Protein AF-A0AAV2TKU5-F1 (afdb_monomer_lite)

Radius of gyration: 16.39 Å; chains: 1; bounding box: 42×31×37 Å

pLDDT: mean 73.44, std 16.03, range [37.94, 91.12]

Structure (mmCIF, N/CA/C/O backbone):
data_AF-A0AAV2TKU5-F1
#
_entry.id   AF-A0AAV2TKU5-F1
#
loop_
_atom_site.group_PDB
_atom_site.id
_atom_site.type_symbol
_atom_site.label_atom_id
_atom_site.label_alt_id
_atom_site.label_comp_id
_atom_site.label_asym_id
_atom_site.label_entity_id
_atom_site.label_seq_id
_atom_site.pdbx_PDB_ins_code
_atom_site.Cartn_x
_atom_site.Cartn_y
_atom_site.Cartn_z
_atom_site.occupancy
_atom_site.B_iso_or_equiv
_atom_site.auth_seq_id
_atom_site.auth_comp_id
_atom_site.auth_asym_id
_atom_site.auth_atom_id
_atom_site.pdbx_PDB_model_num
ATOM 1 N N . MET A 1 1 ? -16.431 5.349 -11.537 1.00 37.94 1 MET A N 1
ATOM 2 C CA . MET A 1 1 ? -16.152 4.890 -12.911 1.00 37.94 1 MET A CA 1
ATOM 3 C C . MET A 1 1 ? -14.995 3.935 -12.745 1.00 37.94 1 MET A C 1
ATOM 5 O O . MET A 1 1 ? -13.849 4.346 -12.806 1.00 37.94 1 MET A O 1
ATOM 9 N N . ASP A 1 2 ? -15.331 2.715 -12.344 1.00 44.59 2 ASP A N 1
ATOM 10 C CA . ASP A 1 2 ? -14.398 1.624 -12.097 1.00 44.59 2 ASP A CA 1
ATOM 11 C C . ASP A 1 2 ? -13.983 1.093 -13.464 1.00 44.59 2 ASP A C 1
ATOM 13 O O . ASP A 1 2 ? -14.698 0.315 -14.096 1.00 44.59 2 ASP A O 1
ATOM 17 N N . VAL A 1 3 ? -12.900 1.653 -13.992 1.00 46.53 3 VAL A N 1
ATOM 18 C CA . VAL A 1 3 ? -12.318 1.225 -15.259 1.00 46.53 3 VAL A CA 1
ATOM 19 C C . VAL A 1 3 ? -11.053 0.478 -14.885 1.00 46.53 3 VAL A C 1
ATOM 21 O O . VAL A 1 3 ? -10.101 1.096 -14.431 1.00 46.53 3 VAL A O 1
ATOM 24 N N . GLU A 1 4 ? -11.130 -0.840 -15.070 1.00 51.97 4 GLU A N 1
ATOM 25 C CA . GLU A 1 4 ? -10.099 -1.858 -14.835 1.00 51.97 4 GLU A CA 1
ATOM 26 C C . GLU A 1 4 ? -10.054 -2.355 -13.386 1.00 51.97 4 GLU A C 1
ATOM 28 O O . GLU A 1 4 ? -9.553 -1.706 -12.477 1.00 51.97 4 GLU A O 1
ATOM 33 N N . GLY A 1 5 ? -10.611 -3.553 -13.166 1.00 56.16 5 GLY A N 1
ATOM 34 C CA . GLY A 1 5 ? -10.527 -4.301 -11.908 1.00 56.16 5 GLY A CA 1
ATOM 35 C C . GLY A 1 5 ? -9.121 -4.841 -11.643 1.00 56.16 5 GLY A C 1
ATOM 36 O O . GLY A 1 5 ? -8.974 -6.028 -11.368 1.00 56.16 5 GLY A O 1
ATOM 37 N N . GLY A 1 6 ? -8.116 -3.980 -11.783 1.00 66.69 6 GLY A N 1
ATOM 38 C CA . GLY A 1 6 ? -6.722 -4.288 -11.527 1.00 66.69 6 GLY A CA 1
ATOM 39 C C . GLY A 1 6 ? -6.412 -4.309 -10.036 1.00 66.69 6 GLY A C 1
ATOM 40 O O . GLY A 1 6 ? -7.120 -3.731 -9.204 1.00 66.69 6 GLY A O 1
ATOM 41 N N . THR A 1 7 ? -5.327 -4.988 -9.683 1.00 76.06 7 THR A N 1
ATOM 42 C CA . THR A 1 7 ? -4.825 -4.980 -8.306 1.00 76.06 7 THR A CA 1
ATOM 43 C C . THR A 1 7 ? -4.107 -3.662 -8.028 1.00 76.06 7 THR A C 1
ATOM 45 O O . THR A 1 7 ? -3.048 -3.390 -8.589 1.00 76.06 7 THR A O 1
ATOM 48 N N . TYR A 1 8 ? -4.663 -2.850 -7.129 1.00 81.50 8 TYR A N 1
ATOM 49 C CA . TYR A 1 8 ? -4.024 -1.619 -6.669 1.00 81.50 8 TYR A CA 1
ATOM 50 C C . TYR A 1 8 ? -3.231 -1.866 -5.392 1.00 81.50 8 TYR A C 1
ATOM 52 O O . TYR A 1 8 ? -3.702 -2.522 -4.460 1.00 81.50 8 TYR A O 1
ATOM 60 N N . TYR A 1 9 ? -2.042 -1.279 -5.332 1.00 86.31 9 TYR A N 1
ATOM 61 C CA . TYR A 1 9 ? -1.188 -1.335 -4.157 1.00 86.31 9 TYR A CA 1
ATOM 62 C C . TYR A 1 9 ? -1.175 0.016 -3.445 1.00 86.31 9 TYR A C 1
ATOM 64 O O . TYR A 1 9 ? -1.259 1.078 -4.063 1.00 86.31 9 TYR A O 1
ATOM 72 N N . ALA A 1 10 ? -1.062 -0.028 -2.123 1.00 88.75 10 ALA A N 1
ATOM 73 C CA . ALA A 1 10 ? -0.964 1.154 -1.285 1.00 88.75 10 ALA A CA 1
ATOM 74 C C . ALA A 1 10 ? -0.046 0.879 -0.093 1.00 88.75 10 ALA A C 1
ATOM 76 O O . ALA A 1 10 ? 0.066 -0.251 0.391 1.00 88.75 10 ALA A O 1
ATOM 77 N N . GLN A 1 11 ? 0.599 1.930 0.397 1.00 88.06 11 GLN A N 1
ATOM 78 C CA . GLN A 1 11 ? 1.353 1.910 1.638 1.00 88.06 11 GLN A CA 1
ATOM 79 C C . GLN A 1 11 ? 0.438 2.296 2.802 1.00 88.06 11 GLN A C 1
ATOM 81 O O . GLN A 1 11 ? -0.225 3.330 2.761 1.00 88.06 11 GLN A O 1
ATOM 86 N N . ILE A 1 12 ? 0.446 1.504 3.876 1.00 89.00 12 ILE A N 1
ATOM 87 C CA . ILE A 1 12 ? -0.222 1.880 5.127 1.00 89.00 12 ILE A CA 1
ATOM 88 C C . ILE A 1 12 ? 0.642 2.910 5.853 1.00 89.00 12 ILE A C 1
ATOM 90 O O . ILE A 1 12 ? 1.778 2.624 6.234 1.00 89.00 12 ILE A O 1
ATOM 94 N N . ARG A 1 13 ? 0.085 4.100 6.077 1.00 88.12 13 ARG A N 1
ATOM 95 C CA . ARG A 1 13 ? 0.709 5.173 6.863 1.00 88.12 13 ARG A CA 1
ATOM 96 C C . ARG A 1 13 ? 0.353 5.116 8.341 1.00 88.12 13 ARG A C 1
ATOM 98 O O . ARG A 1 13 ? 1.137 5.541 9.185 1.00 88.12 13 ARG A O 1
ATOM 105 N N . GLY A 1 14 ? -0.846 4.644 8.649 1.00 87.31 14 GLY A N 1
ATOM 106 C CA . GLY A 1 14 ? -1.358 4.623 10.006 1.00 87.31 14 GLY A CA 1
ATOM 107 C C . GLY A 1 14 ? -2.499 3.638 10.146 1.00 87.31 14 GLY A C 1
ATOM 108 O O . GLY A 1 14 ? -3.202 3.346 9.182 1.00 87.31 14 GLY A O 1
ATOM 109 N N . LEU A 1 15 ? -2.662 3.141 11.365 1.00 89.31 15 LEU A N 1
ATOM 110 C CA . LEU A 1 15 ? -3.797 2.333 11.779 1.00 89.31 15 LEU A CA 1
ATOM 111 C C . LEU A 1 15 ? -4.573 3.126 12.827 1.00 89.31 15 LEU A C 1
ATOM 113 O O . LEU A 1 15 ? -3.975 3.769 13.692 1.00 89.31 15 LEU A O 1
ATOM 117 N N . ALA A 1 16 ? -5.891 3.085 12.737 1.00 89.38 16 ALA A N 1
ATOM 118 C CA . ALA A 1 16 ? -6.810 3.713 13.668 1.00 89.38 16 ALA A CA 1
ATOM 119 C C . ALA A 1 16 ? -7.908 2.716 14.035 1.00 89.38 16 ALA A C 1
ATOM 121 O O . ALA A 1 16 ? -8.088 1.700 13.370 1.00 89.38 16 ALA A O 1
ATOM 122 N N . VAL A 1 17 ? -8.639 3.004 15.103 1.00 90.25 17 VAL A N 1
ATOM 123 C CA . VAL A 1 17 ? -9.814 2.227 15.492 1.00 90.25 17 VAL A CA 1
ATOM 124 C C . VAL A 1 17 ? -10.966 3.203 15.652 1.00 90.25 17 VAL A C 1
ATOM 126 O O . VAL A 1 17 ? -10.804 4.247 16.288 1.00 90.25 17 VAL A O 1
ATOM 129 N N . ASP A 1 18 ? -12.102 2.888 15.043 1.00 84.94 18 ASP A N 1
ATOM 130 C CA . ASP A 1 18 ? -13.316 3.687 15.165 1.00 84.94 18 ASP A CA 1
ATOM 131 C C . ASP A 1 18 ? -13.936 3.545 16.570 1.00 84.94 18 ASP A C 1
ATOM 133 O O . ASP A 1 18 ? -13.622 2.625 17.329 1.00 84.94 18 ASP A O 1
ATOM 137 N N . TYR A 1 19 ? -14.861 4.435 16.940 1.00 84.81 19 TYR A N 1
ATOM 138 C CA . TYR A 1 19 ? -15.562 4.372 18.229 1.00 84.81 19 TYR A CA 1
ATOM 139 C C . TYR A 1 19 ? -16.359 3.072 18.428 1.00 84.81 19 TYR A C 1
ATOM 141 O O . TYR A 1 19 ? -16.686 2.722 19.564 1.00 84.81 19 TYR A O 1
ATOM 149 N N . LYS A 1 20 ? -16.673 2.358 17.342 1.00 85.00 20 LYS A N 1
ATOM 150 C CA . LYS A 1 20 ? -17.311 1.034 17.373 1.00 85.00 20 LYS A CA 1
ATOM 151 C C . LYS A 1 20 ? -16.345 -0.131 17.598 1.00 85.00 20 LYS A C 1
ATOM 153 O O . LYS A 1 20 ? -16.809 -1.229 17.894 1.00 85.00 20 LYS A O 1
ATOM 158 N N . GLY A 1 21 ? -15.035 0.099 17.502 1.00 84.12 21 GLY A N 1
ATOM 159 C CA . GLY A 1 21 ? -14.006 -0.939 17.607 1.00 84.12 21 GLY A CA 1
ATOM 160 C C . GLY A 1 21 ? -13.527 -1.505 16.267 1.00 84.12 21 GLY A C 1
ATOM 161 O O . GLY A 1 21 ? -12.671 -2.389 16.267 1.00 84.12 21 GLY A O 1
ATOM 162 N N . ASP A 1 22 ? -14.038 -1.000 15.143 1.00 87.50 22 ASP A N 1
ATOM 163 C CA . ASP A 1 22 ? -13.604 -1.412 13.806 1.00 87.50 22 ASP A CA 1
ATOM 164 C C . ASP A 1 22 ? -12.209 -0.856 13.492 1.00 87.50 22 ASP A C 1
ATOM 166 O O . ASP A 1 22 ? -11.894 0.294 13.811 1.00 87.50 22 ASP A O 1
ATOM 170 N N . SER A 1 23 ? -11.348 -1.684 12.899 1.00 90.00 23 SER A N 1
ATOM 171 C CA . SER A 1 23 ? -9.971 -1.306 12.570 1.00 90.00 23 SER A CA 1
ATOM 172 C C . SER A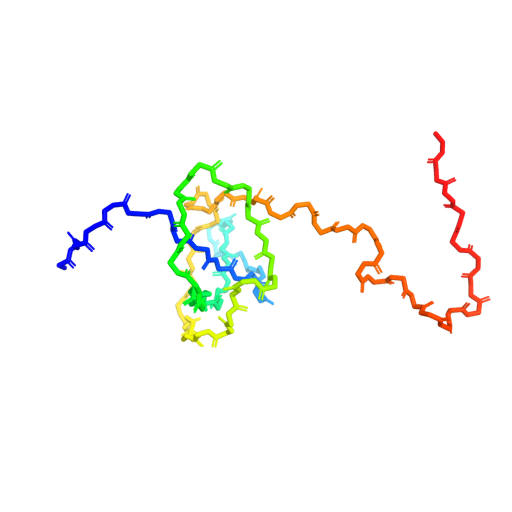 1 23 ? -9.912 -0.631 11.205 1.00 90.00 23 SER A C 1
ATOM 174 O O . SER A 1 23 ? -10.312 -1.198 10.192 1.00 90.00 23 SER A O 1
ATOM 176 N N . CYS A 1 24 ? -9.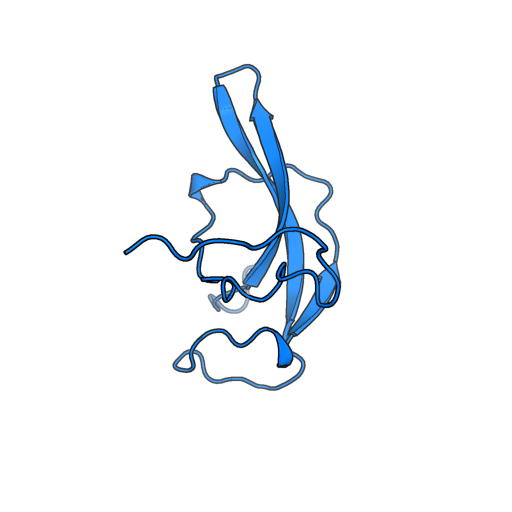355 0.571 11.167 1.00 91.12 24 CYS A N 1
ATOM 177 C CA . CYS A 1 24 ? -9.210 1.363 9.956 1.00 91.12 24 CYS A CA 1
ATOM 178 C C . CYS A 1 24 ? -7.735 1.657 9.663 1.00 91.12 24 CYS A C 1
ATOM 180 O O . CYS A 1 24 ? -6.879 1.616 10.550 1.00 91.12 24 CYS A O 1
ATOM 182 N N . CYS A 1 25 ? -7.426 2.002 8.420 1.00 91.00 25 CYS A N 1
ATOM 183 C CA . CYS A 1 25 ? -6.093 2.388 7.989 1.00 91.00 25 CYS A CA 1
ATOM 184 C C . CYS A 1 25 ? -6.117 3.668 7.148 1.00 91.00 25 CYS A C 1
ATOM 186 O O . CYS A 1 25 ? -7.095 3.986 6.475 1.00 91.00 25 CYS A O 1
ATOM 188 N N . VAL A 1 26 ? -5.016 4.414 7.222 1.00 91.06 26 VAL A N 1
ATOM 189 C CA . VAL A 1 26 ? -4.721 5.543 6.334 1.00 91.06 26 VAL A CA 1
ATOM 190 C C . VAL A 1 26 ? -3.732 5.054 5.289 1.00 91.06 26 VAL A C 1
ATOM 192 O O . VAL A 1 26 ? -2.705 4.460 5.647 1.00 91.06 26 VAL A O 1
ATOM 195 N N . LEU A 1 27 ? -4.032 5.307 4.019 1.00 90.62 27 LEU A N 1
ATOM 196 C CA . LEU A 1 27 ? -3.295 4.770 2.882 1.00 90.62 27 LEU A CA 1
ATOM 197 C C . LEU A 1 27 ? -2.626 5.880 2.063 1.00 90.62 27 LEU A C 1
ATOM 199 O O . LEU A 1 27 ? -3.138 6.989 1.932 1.00 90.62 27 LEU A O 1
ATOM 203 N N . THR A 1 28 ? -1.486 5.554 1.465 1.00 91.06 28 THR A N 1
ATOM 204 C CA . THR A 1 28 ? -0.897 6.308 0.354 1.00 91.06 28 THR A CA 1
ATOM 205 C C . THR A 1 28 ? -0.860 5.390 -0.853 1.00 91.06 28 THR A C 1
ATOM 207 O O . THR A 1 28 ? -0.232 4.331 -0.808 1.00 91.06 28 THR A O 1
ATOM 210 N N . TRP A 1 29 ? -1.549 5.772 -1.923 1.00 90.50 29 TRP A N 1
ATOM 211 C CA . TRP A 1 29 ? -1.648 4.957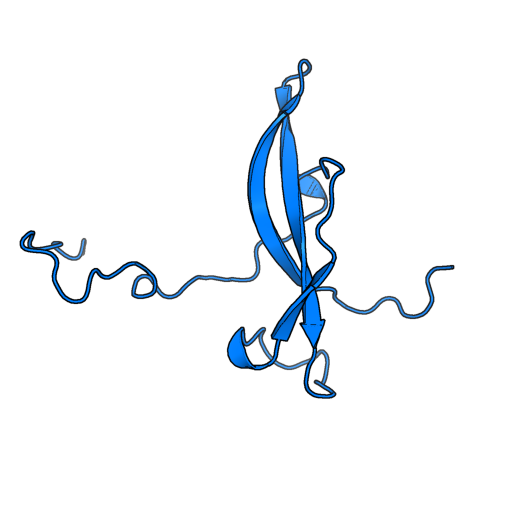 -3.128 1.00 90.50 29 TRP A CA 1
ATOM 212 C C . TRP A 1 29 ? -0.301 4.876 -3.844 1.00 90.50 29 TRP A C 1
ATOM 214 O O . TRP A 1 29 ? 0.437 5.860 -3.914 1.00 90.50 29 TRP A O 1
ATOM 224 N N . LEU A 1 30 ? 0.020 3.698 -4.372 1.00 87.69 30 LEU A N 1
ATOM 225 C CA . LEU A 1 30 ? 1.231 3.462 -5.147 1.00 87.69 30 LEU A CA 1
ATOM 226 C C . LEU A 1 30 ? 0.910 3.533 -6.638 1.00 87.69 30 LEU A C 1
ATOM 228 O O . LEU A 1 30 ? -0.059 2.932 -7.100 1.00 87.69 30 LEU A O 1
ATOM 232 N N . ILE A 1 31 ? 1.733 4.263 -7.388 1.00 87.31 31 ILE A N 1
ATOM 233 C CA . ILE A 1 31 ? 1.598 4.391 -8.841 1.00 87.31 31 ILE A CA 1
ATOM 234 C C . ILE A 1 31 ? 2.663 3.518 -9.501 1.00 87.31 31 ILE A C 1
ATOM 236 O O . ILE A 1 31 ? 3.846 3.702 -9.194 1.00 87.31 31 ILE A O 1
ATOM 240 N N . PRO A 1 32 ? 2.280 2.579 -10.382 1.00 85.00 32 PRO A N 1
ATOM 241 C CA . PRO A 1 32 ? 3.247 1.780 -11.118 1.00 85.00 32 PRO A CA 1
ATOM 242 C C . PRO A 1 32 ? 4.046 2.681 -12.065 1.00 85.00 32 PRO A C 1
ATOM 244 O O . PRO A 1 32 ? 3.490 3.518 -12.776 1.00 85.00 32 PRO A O 1
ATOM 247 N N . THR A 1 33 ? 5.366 2.526 -12.055 1.00 82.50 33 THR A N 1
ATOM 248 C CA . THR A 1 33 ? 6.278 3.238 -12.966 1.00 82.50 33 THR A CA 1
ATOM 249 C C . THR A 1 33 ? 6.534 2.472 -14.258 1.00 82.50 33 THR A C 1
ATOM 251 O O . THR A 1 33 ? 6.913 3.075 -15.262 1.00 82.50 33 THR A O 1
ATOM 254 N N . CYS A 1 34 ? 6.282 1.165 -14.239 1.00 73.25 34 CYS A N 1
ATOM 255 C CA . CYS A 1 34 ? 6.394 0.262 -15.371 1.00 73.25 34 CYS A CA 1
ATOM 256 C C . CYS A 1 34 ? 5.060 -0.460 -15.579 1.00 73.25 34 CYS A C 1
ATOM 258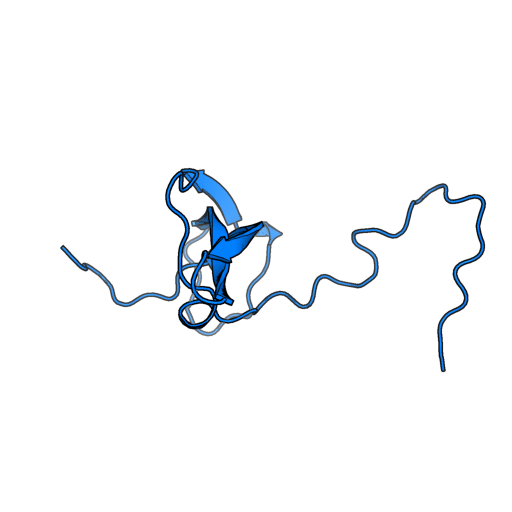 O O . CYS A 1 34 ? 4.367 -0.779 -14.613 1.00 73.25 34 CYS A O 1
ATOM 260 N N . ASP A 1 35 ? 4.723 -0.729 -16.840 1.00 66.62 35 ASP A N 1
ATOM 261 C CA . ASP A 1 35 ? 3.614 -1.613 -17.201 1.00 66.62 35 ASP A CA 1
ATOM 262 C C . ASP A 1 35 ? 3.987 -3.023 -16.723 1.00 66.62 35 ASP A C 1
ATOM 264 O O . ASP A 1 35 ? 4.934 -3.628 -17.233 1.00 66.62 35 ASP A O 1
ATOM 268 N N . HIS A 1 36 ? 3.337 -3.486 -15.657 1.00 60.56 36 HIS A N 1
ATOM 269 C CA . HIS A 1 36 ? 3.669 -4.741 -14.994 1.00 60.56 36 HIS A CA 1
ATOM 270 C C . HIS A 1 36 ? 2.511 -5.719 -15.154 1.00 60.56 36 HIS A C 1
ATOM 272 O O . HIS A 1 36 ? 1.350 -5.358 -14.962 1.00 60.56 36 HIS A O 1
ATOM 278 N N . ASP A 1 37 ? 2.836 -6.960 -15.505 1.00 59.75 37 ASP A N 1
ATOM 279 C CA . ASP A 1 37 ? 1.854 -8.028 -15.647 1.00 59.75 37 ASP A CA 1
ATOM 280 C C . ASP A 1 37 ? 1.330 -8.431 -14.257 1.00 59.75 37 ASP A C 1
ATOM 282 O O . ASP A 1 37 ? 2.107 -8.565 -13.307 1.00 59.75 37 ASP A O 1
ATOM 286 N N . GLU A 1 38 ? 0.016 -8.640 -14.122 1.00 59.53 38 GLU A N 1
ATOM 287 C CA . GLU A 1 38 ? -0.638 -8.978 -12.842 1.00 59.53 38 GLU A CA 1
ATOM 288 C C . GLU A 1 38 ? -0.129 -10.294 -12.221 1.00 59.53 38 GLU A C 1
ATOM 290 O O . GLU A 1 38 ? -0.420 -10.598 -11.062 1.00 59.53 38 GLU A O 1
ATOM 295 N N . SER A 1 39 ? 0.626 -11.090 -12.986 1.00 59.09 39 SER A N 1
ATOM 296 C CA . SER A 1 39 ? 1.232 -12.345 -12.545 1.00 59.09 39 SER A CA 1
ATOM 297 C C . SER A 1 39 ? 2.551 -12.188 -11.776 1.00 59.09 39 SER A C 1
ATOM 299 O O . SER A 1 39 ? 2.978 -13.144 -11.118 1.00 59.09 39 SER A O 1
ATOM 301 N N . GLU A 1 40 ? 3.201 -11.020 -11.816 1.00 64.19 40 GLU A N 1
ATOM 302 C CA . GLU A 1 40 ? 4.448 -10.799 -11.081 1.00 64.19 40 GLU A CA 1
ATOM 303 C C . GLU A 1 40 ? 4.195 -10.420 -9.610 1.00 64.19 40 GLU A C 1
ATOM 305 O O . GLU A 1 40 ? 3.304 -9.644 -9.267 1.00 64.19 40 GLU A O 1
ATOM 310 N N . ASN A 1 41 ? 5.014 -10.965 -8.705 1.00 70.62 41 ASN A N 1
ATOM 311 C CA . ASN A 1 41 ? 5.004 -10.587 -7.292 1.00 70.62 41 ASN A CA 1
ATOM 312 C C . ASN A 1 41 ? 5.217 -9.073 -7.116 1.00 70.62 41 ASN A C 1
ATOM 314 O O . ASN A 1 41 ? 6.077 -8.492 -7.772 1.00 70.62 41 ASN A O 1
ATOM 318 N N . PHE A 1 42 ? 4.509 -8.466 -6.154 1.00 76.81 42 PHE A N 1
ATOM 319 C CA . PHE A 1 42 ? 4.695 -7.061 -5.778 1.00 76.81 42 PHE A CA 1
ATOM 320 C C . PHE A 1 42 ? 6.171 -6.740 -5.482 1.00 76.81 42 PHE A C 1
ATOM 322 O O . PHE A 1 42 ? 6.761 -7.308 -4.556 1.00 76.81 42 PHE A O 1
ATOM 329 N N . ARG A 1 43 ? 6.739 -5.804 -6.250 1.00 76.50 43 ARG A N 1
ATOM 330 C CA . ARG A 1 43 ? 8.091 -5.259 -6.082 1.00 76.50 43 ARG A CA 1
ATOM 331 C C . ARG A 1 43 ? 8.001 -3.773 -5.752 1.00 76.50 43 ARG A C 1
ATOM 333 O O . ARG A 1 43 ? 7.511 -3.022 -6.586 1.00 76.50 43 ARG A O 1
ATOM 340 N N . PRO A 1 44 ? 8.437 -3.320 -4.566 1.00 75.69 44 PRO A N 1
ATOM 341 C CA . PRO A 1 44 ? 8.302 -1.917 -4.179 1.00 75.69 44 PRO A CA 1
ATOM 342 C C . PRO A 1 44 ? 9.114 -0.961 -5.065 1.00 75.69 44 PRO A C 1
ATOM 344 O O . PRO A 1 44 ? 8.771 0.213 -5.137 1.00 75.69 44 PRO A O 1
ATOM 347 N N . GLU A 1 45 ? 10.163 -1.440 -5.738 1.00 79.00 45 GLU A N 1
ATOM 348 C CA . GLU A 1 45 ? 11.024 -0.633 -6.610 1.00 79.00 45 GLU A CA 1
ATOM 349 C C . GLU A 1 45 ? 10.310 -0.148 -7.879 1.00 79.00 45 GLU A C 1
ATOM 351 O O . GLU A 1 45 ? 10.683 0.888 -8.428 1.00 79.00 45 GLU A O 1
ATOM 356 N N . ASP A 1 46 ? 9.273 -0.865 -8.316 1.00 81.50 46 ASP A N 1
ATOM 357 C CA . ASP A 1 46 ? 8.515 -0.548 -9.529 1.00 81.50 46 ASP A CA 1
ATOM 358 C C . ASP A 1 46 ? 7.390 0.468 -9.274 1.00 81.50 46 ASP A C 1
ATOM 360 O O . ASP A 1 46 ? 6.694 0.876 -10.208 1.00 81.50 46 ASP A O 1
ATOM 364 N N . TYR A 1 47 ? 7.219 0.922 -8.029 1.00 84.75 47 TYR A N 1
ATOM 365 C CA . TYR A 1 47 ? 6.178 1.869 -7.648 1.00 84.75 47 TYR A CA 1
ATOM 366 C C . TYR A 1 47 ? 6.754 3.153 -7.062 1.00 84.75 47 TYR A C 1
ATOM 368 O O . TYR A 1 47 ? 7.750 3.16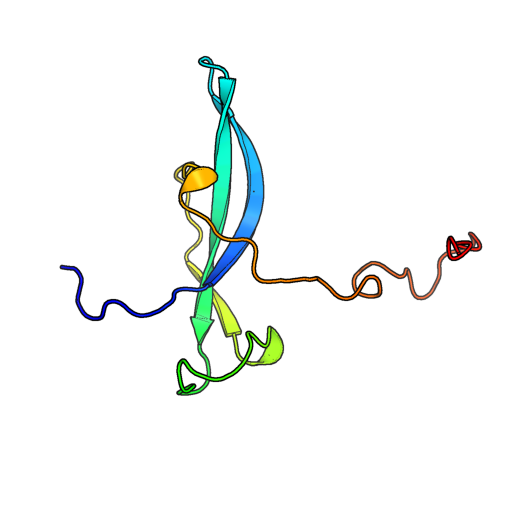1 -6.341 1.00 84.75 47 TYR A O 1
ATOM 376 N N . ILE A 1 48 ? 6.053 4.254 -7.312 1.00 86.69 48 ILE A N 1
ATOM 377 C CA . ILE A 1 48 ? 6.293 5.536 -6.649 1.00 86.69 48 ILE A CA 1
ATOM 378 C C . ILE A 1 48 ? 5.094 5.927 -5.790 1.00 86.69 48 ILE A C 1
ATOM 380 O O . ILE A 1 48 ? 3.971 5.466 -6.005 1.00 86.69 48 ILE A O 1
ATOM 384 N N . LEU A 1 49 ? 5.338 6.802 -4.813 1.00 88.12 49 LEU A N 1
ATOM 385 C CA . LEU A 1 49 ? 4.277 7.373 -3.991 1.00 88.12 49 LEU A CA 1
ATOM 386 C C . LEU A 1 49 ? 3.371 8.252 -4.854 1.00 88.12 49 LEU A C 1
ATOM 388 O O . LEU A 1 49 ? 3.833 9.182 -5.517 1.00 88.12 49 LEU A O 1
ATOM 392 N N . GLY A 1 50 ? 2.086 7.925 -4.841 1.00 89.75 50 GLY A N 1
ATOM 393 C CA . GLY A 1 50 ? 1.035 8.662 -5.515 1.00 89.75 50 GLY A CA 1
ATOM 394 C C . GLY A 1 50 ? 0.277 9.577 -4.570 1.00 89.75 50 GLY A C 1
ATOM 395 O O . GLY A 1 50 ? 0.850 10.276 -3.737 1.00 89.75 50 GLY A O 1
ATOM 396 N N . MET A 1 51 ? -1.044 9.571 -4.733 1.00 88.81 51 MET A N 1
ATOM 397 C CA . MET A 1 51 ? -1.949 10.372 -3.921 1.00 88.81 51 MET A CA 1
ATOM 398 C C . MET A 1 51 ? -2.091 9.809 -2.506 1.00 88.81 51 MET A C 1
ATOM 400 O O . MET A 1 51 ? -2.112 8.595 -2.287 1.00 88.81 51 MET A O 1
ATOM 404 N N . GLU A 1 52 ? -2.221 10.715 -1.550 1.00 89.12 52 GLU A N 1
ATOM 405 C CA . GLU A 1 52 ? -2.504 10.380 -0.162 1.00 89.12 52 GLU A CA 1
ATOM 406 C C . GLU A 1 52 ? -4.012 10.320 0.051 1.00 89.12 52 GLU A C 1
ATOM 408 O O . GLU A 1 52 ? -4.759 11.141 -0.482 1.00 89.12 52 GLU A O 1
ATOM 413 N N . GLU A 1 53 ? -4.460 9.326 0.809 1.00 85.50 53 GLU A N 1
ATOM 414 C CA . GLU A 1 53 ? -5.860 9.197 1.172 1.00 85.50 53 GLU A CA 1
ATOM 415 C C . GLU A 1 53 ? -6.093 9.864 2.531 1.00 85.50 53 GLU A C 1
ATOM 417 O O . GLU A 1 53 ? -5.567 9.425 3.553 1.00 85.50 53 GLU A O 1
ATOM 422 N N . ASP A 1 54 ? -6.887 10.937 2.548 1.00 82.81 54 ASP A N 1
ATOM 423 C CA . ASP A 1 54 ? -7.279 11.632 3.784 1.00 82.81 54 ASP A CA 1
ATOM 424 C C . ASP A 1 54 ? -8.386 10.896 4.560 1.00 82.81 54 ASP A C 1
ATOM 426 O O . ASP A 1 54 ? -8.678 11.219 5.714 1.00 82.81 54 ASP A O 1
ATOM 430 N N . VAL A 1 55 ? -9.032 9.913 3.927 1.00 85.81 55 VAL A N 1
ATOM 431 C CA . VAL A 1 55 ? -10.147 9.156 4.501 1.00 85.81 55 VAL A CA 1
ATOM 432 C C . VAL A 1 55 ? -9.637 7.843 5.086 1.00 85.81 55 VAL A C 1
ATOM 434 O O . VAL A 1 55 ? -8.834 7.137 4.486 1.00 85.81 55 VAL A O 1
ATOM 437 N N . LEU A 1 56 ? -10.135 7.493 6.269 1.00 85.25 56 LEU A N 1
ATOM 438 C CA . LEU A 1 56 ? -9.873 6.193 6.873 1.00 85.25 56 LEU A CA 1
ATOM 439 C C . LEU A 1 56 ? -10.613 5.098 6.103 1.00 85.25 56 LEU A C 1
ATOM 441 O O . LEU A 1 56 ? -11.839 5.141 5.982 1.00 85.25 56 LEU A O 1
ATOM 445 N N . ARG A 1 57 ? -9.869 4.105 5.616 1.00 86.56 57 ARG A N 1
ATOM 446 C CA . ARG A 1 57 ? -10.421 2.923 4.953 1.00 86.56 57 ARG A CA 1
ATOM 447 C C . ARG A 1 57 ? -10.521 1.771 5.937 1.00 86.56 57 ARG A C 1
ATOM 449 O O . ARG A 1 57 ? -9.702 1.654 6.846 1.00 86.56 57 ARG A O 1
ATOM 456 N N . ASP A 1 58 ? -11.517 0.917 5.759 1.00 88.88 58 ASP A N 1
ATOM 457 C CA . ASP A 1 58 ? -11.622 -0.297 6.558 1.00 88.88 58 ASP A CA 1
ATOM 458 C C . ASP A 1 58 ? -10.465 -1.253 6.228 1.00 88.88 58 ASP A C 1
ATOM 460 O O . ASP A 1 58 ? -10.144 -1.479 5.054 1.00 88.88 58 ASP A O 1
ATOM 464 N N . ILE A 1 59 ? -9.805 -1.783 7.261 1.00 87.44 59 ILE A N 1
ATOM 465 C CA . ILE A 1 59 ? -8.635 -2.641 7.063 1.00 87.44 59 ILE A CA 1
ATOM 466 C C . ILE A 1 59 ? -9.011 -3.996 6.455 1.00 87.44 59 ILE A C 1
ATOM 468 O O . ILE A 1 59 ? -8.178 -4.592 5.778 1.00 87.44 59 ILE A O 1
ATOM 472 N N . ASP A 1 60 ? -10.248 -4.466 6.641 1.00 86.12 60 ASP A N 1
ATOM 473 C CA . ASP A 1 60 ? -10.740 -5.734 6.090 1.00 86.12 60 ASP A CA 1
ATOM 474 C C . ASP A 1 60 ? -10.800 -5.684 4.554 1.00 86.12 60 ASP A C 1
ATOM 476 O O . ASP A 1 60 ? -10.630 -6.686 3.864 1.00 86.12 60 ASP A O 1
ATOM 480 N N . CYS A 1 61 ? -10.918 -4.475 3.993 1.00 84.25 61 CYS A N 1
ATOM 481 C CA . CYS A 1 61 ? -10.824 -4.235 2.554 1.00 84.25 61 CYS A CA 1
ATOM 482 C C . CYS A 1 61 ? -9.380 -4.273 2.014 1.00 84.25 61 CYS A C 1
ATOM 484 O O . CYS A 1 61 ? -9.176 -4.108 0.809 1.00 84.25 61 CYS A O 1
ATOM 486 N N . CYS A 1 62 ? -8.369 -4.435 2.873 1.00 83.06 62 CYS A N 1
ATOM 487 C CA . CYS A 1 62 ? -6.958 -4.391 2.506 1.00 83.06 62 CYS A CA 1
ATOM 488 C C . CYS A 1 62 ? -6.297 -5.759 2.716 1.00 83.06 62 CYS A C 1
ATOM 490 O O . CYS A 1 62 ? -6.282 -6.301 3.816 1.00 83.06 62 CYS A O 1
ATOM 492 N N . THR A 1 63 ? -5.654 -6.299 1.677 1.00 83.62 63 THR A N 1
ATOM 493 C CA . THR A 1 63 ? -4.802 -7.490 1.820 1.00 83.62 63 THR A CA 1
ATOM 494 C C . THR A 1 63 ? -3.345 -7.070 1.988 1.00 83.62 63 THR A C 1
ATOM 496 O O . THR A 1 63 ? -2.786 -6.371 1.145 1.00 83.62 63 THR A O 1
ATOM 499 N N . LEU A 1 64 ? -2.703 -7.506 3.073 1.00 81.00 64 LEU A N 1
ATOM 500 C CA . LEU A 1 64 ? -1.290 -7.222 3.327 1.00 81.00 64 LEU A CA 1
ATOM 501 C C . LEU A 1 64 ? -0.400 -8.110 2.445 1.00 81.00 64 LEU A C 1
ATOM 503 O O . LEU A 1 64 ? -0.154 -9.273 2.761 1.00 81.00 64 LEU A O 1
ATOM 507 N N . VAL A 1 65 ? 0.088 -7.549 1.337 1.00 76.31 65 VAL A N 1
ATOM 508 C CA . VAL A 1 65 ? 0.942 -8.266 0.370 1.00 76.31 65 VAL A CA 1
ATOM 509 C C . VAL A 1 65 ? 2.429 -8.175 0.732 1.00 76.31 65 VAL A C 1
ATOM 511 O O . VAL A 1 65 ? 3.188 -9.123 0.521 1.00 76.31 65 VAL A O 1
ATOM 514 N N . CYS A 1 66 ? 2.867 -7.059 1.321 1.00 66.94 66 CYS A N 1
ATOM 515 C CA . CYS A 1 66 ? 4.281 -6.844 1.604 1.00 66.94 66 CYS A CA 1
ATOM 516 C C . CYS A 1 66 ? 4.712 -7.567 2.890 1.00 66.94 66 CYS A C 1
ATOM 518 O O . CYS A 1 66 ? 4.507 -7.084 4.006 1.00 66.94 66 CYS A O 1
ATOM 520 N N . ARG A 1 67 ? 5.403 -8.702 2.729 1.00 56.22 67 ARG A N 1
ATOM 521 C CA . ARG A 1 67 ? 6.400 -9.154 3.705 1.00 56.22 67 ARG A CA 1
ATOM 522 C C . ARG A 1 67 ? 7.605 -8.242 3.546 1.00 56.22 67 ARG A C 1
ATOM 524 O O . ARG A 1 67 ? 8.548 -8.594 2.845 1.00 56.22 67 ARG A O 1
ATOM 531 N N . CYS A 1 68 ? 7.533 -7.057 4.148 1.00 48.12 68 CYS A N 1
ATOM 532 C CA . CYS A 1 68 ? 8.695 -6.193 4.295 1.00 48.12 68 CYS A CA 1
ATOM 533 C C . CYS A 1 68 ? 9.878 -7.084 4.718 1.00 48.12 68 CYS A C 1
ATOM 535 O O . CYS A 1 68 ? 9.744 -7.784 5.732 1.00 48.12 68 CYS A O 1
ATOM 537 N N . PRO A 1 69 ? 10.975 -7.172 3.938 1.00 50.31 69 PRO A N 1
ATOM 538 C CA . PRO A 1 69 ? 12.131 -7.921 4.388 1.00 50.31 69 PRO A CA 1
ATOM 539 C C . PRO A 1 69 ? 12.496 -7.352 5.755 1.00 50.31 69 PRO A C 1
ATOM 541 O O . PRO A 1 69 ? 12.566 -6.133 5.912 1.00 50.31 69 PRO A O 1
ATOM 544 N N . ALA A 1 70 ? 12.687 -8.217 6.756 1.00 51.38 70 ALA A N 1
ATOM 545 C CA . ALA A 1 70 ? 12.960 -7.808 8.141 1.00 51.38 70 ALA A CA 1
ATOM 546 C C . ALA A 1 70 ? 14.139 -6.809 8.261 1.00 51.38 70 ALA A C 1
ATOM 548 O O . ALA A 1 70 ? 14.321 -6.151 9.281 1.00 51.38 70 ALA A O 1
ATOM 549 N N . ASP A 1 71 ? 14.924 -6.690 7.193 1.00 50.34 71 ASP A N 1
ATOM 550 C CA . ASP A 1 71 ? 16.020 -5.766 6.960 1.00 50.34 71 ASP A CA 1
ATOM 551 C C . ASP A 1 71 ? 15.658 -4.309 6.646 1.00 50.34 71 ASP A C 1
ATOM 553 O O . ASP A 1 71 ? 16.539 -3.466 6.782 1.00 50.34 71 ASP A O 1
ATOM 557 N N . TYR A 1 72 ? 14.418 -3.960 6.288 1.00 51.81 72 TYR A N 1
ATOM 558 C CA . TYR A 1 72 ? 14.059 -2.560 5.983 1.00 51.81 72 TYR A CA 1
ATOM 559 C C . TYR A 1 72 ? 14.293 -1.620 7.177 1.00 51.81 72 TYR A C 1
ATOM 561 O O . TYR A 1 72 ? 14.637 -0.453 7.012 1.00 51.81 72 TYR A O 1
ATOM 569 N N . PHE A 1 73 ? 14.160 -2.159 8.392 1.00 50.69 73 PHE A N 1
ATOM 570 C CA . PHE A 1 73 ? 14.465 -1.479 9.649 1.00 50.69 73 PHE A CA 1
ATOM 571 C C . PHE A 1 73 ? 15.724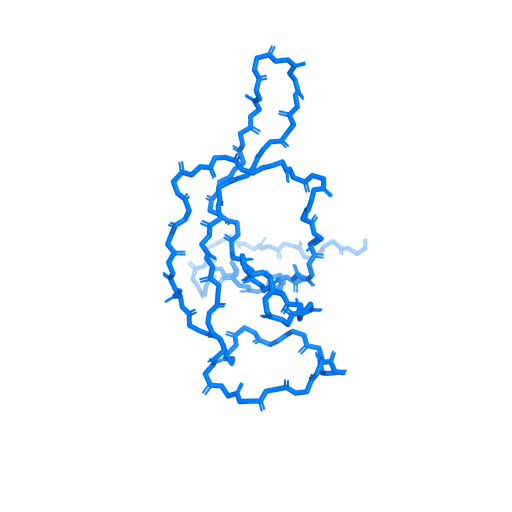 -2.010 10.334 1.00 50.69 73 PHE A C 1
ATOM 573 O O . PHE A 1 73 ? 15.918 -1.707 11.511 1.00 50.69 73 PHE A O 1
ATOM 580 N N . ARG A 1 74 ? 16.605 -2.773 9.660 1.00 52.31 74 ARG A N 1
ATOM 581 C CA . ARG A 1 74 ? 17.927 -3.021 10.251 1.00 52.31 74 ARG A CA 1
ATOM 582 C C . ARG A 1 74 ? 18.631 -1.676 10.325 1.00 52.31 74 ARG A C 1
ATOM 584 O O . ARG A 1 74 ? 18.971 -1.113 9.283 1.00 52.31 74 ARG A O 1
ATOM 591 N N . PRO A 1 75 ? 18.882 -1.134 11.525 1.00 49.84 75 PRO A N 1
ATOM 592 C CA . PRO A 1 75 ? 19.637 0.090 11.603 1.00 49.84 75 PRO A CA 1
ATOM 593 C C . PRO A 1 75 ? 21.049 -0.308 11.180 1.00 49.84 75 PRO A C 1
ATOM 595 O O . PRO A 1 75 ? 21.701 -1.087 11.878 1.00 49.84 75 PRO A O 1
ATOM 598 N N . LEU A 1 76 ? 21.517 0.196 10.031 1.00 55.31 76 LEU A N 1
ATOM 599 C CA . LEU A 1 76 ? 22.880 -0.058 9.539 1.00 55.31 76 LEU A CA 1
ATOM 600 C C . LEU A 1 76 ? 23.950 0.294 10.594 1.00 55.31 76 LEU A C 1
ATOM 602 O O . LEU A 1 76 ? 25.077 -0.182 10.514 1.00 55.31 76 LEU A O 1
ATOM 606 N N . ALA A 1 77 ? 23.575 1.090 11.601 1.00 55.41 77 ALA A N 1
ATOM 607 C CA . ALA A 1 77 ? 24.381 1.477 12.747 1.00 55.41 77 ALA A CA 1
ATOM 608 C C . ALA A 1 77 ? 23.616 1.337 14.084 1.00 55.41 77 ALA A C 1
ATOM 610 O O . ALA A 1 77 ? 23.624 2.256 14.901 1.00 55.41 77 ALA A O 1
ATOM 611 N N . SER A 1 78 ? 22.919 0.220 14.329 1.00 51.94 78 SER A N 1
ATOM 612 C CA . SER A 1 78 ? 22.415 -0.050 15.686 1.00 51.94 78 SER A CA 1
ATOM 613 C C . SER A 1 78 ? 23.575 -0.484 16.585 1.00 51.94 78 SER A C 1
ATOM 615 O O . SER A 1 78 ? 24.211 -1.494 16.281 1.00 51.94 78 SER A O 1
ATOM 617 N N . PRO A 1 79 ? 23.833 0.179 17.725 1.00 60.75 79 PRO A N 1
ATOM 618 C CA . PRO A 1 79 ? 24.763 -0.339 18.728 1.00 60.75 79 PRO A CA 1
ATOM 619 C C . PRO A 1 79 ? 24.214 -1.582 19.454 1.00 60.75 79 PRO A C 1
ATOM 621 O O . PRO A 1 79 ? 24.919 -2.187 20.260 1.00 60.75 79 PRO A O 1
ATOM 624 N N . TYR A 1 80 ? 22.962 -1.975 19.188 1.00 58.00 80 TYR A N 1
ATOM 625 C CA . TYR A 1 80 ? 22.310 -3.118 19.815 1.00 58.00 80 TYR A CA 1
ATOM 626 C C . TYR A 1 80 ? 22.329 -4.345 18.901 1.00 58.00 80 TYR A C 1
ATOM 628 O O . TYR A 1 80 ? 21.833 -4.315 17.774 1.00 58.00 80 TYR A O 1
ATOM 636 N N . PHE A 1 81 ? 22.866 -5.448 19.428 1.00 61.03 81 PHE A N 1
ATOM 637 C CA . PHE A 1 81 ? 22.872 -6.754 18.777 1.00 61.03 81 PHE A CA 1
ATOM 638 C C . PHE A 1 81 ? 21.451 -7.335 18.760 1.00 61.03 81 PHE A C 1
ATOM 640 O O . PHE A 1 81 ? 20.964 -7.854 19.766 1.00 61.03 81 PHE A O 1
ATOM 647 N N . ILE A 1 82 ? 20.780 -7.250 17.615 1.00 61.12 82 ILE A N 1
ATOM 648 C CA . ILE A 1 82 ? 19.528 -7.969 17.371 1.00 61.12 82 ILE A CA 1
ATOM 649 C C . ILE A 1 82 ? 19.839 -9.463 17.258 1.00 61.12 82 ILE A C 1
ATOM 651 O O . ILE A 1 82 ? 20.460 -9.918 16.299 1.00 61.12 82 ILE A O 1
ATOM 655 N N . ARG A 1 83 ? 19.443 -10.235 18.275 1.00 60.41 83 ARG A N 1
ATOM 656 C CA . ARG A 1 83 ? 19.529 -11.696 18.229 1.00 60.41 83 ARG A CA 1
ATOM 657 C C . ARG A 1 83 ? 18.462 -12.228 17.267 1.00 60.41 83 ARG A C 1
ATOM 659 O O . ARG A 1 83 ? 17.289 -11.949 17.504 1.00 60.41 83 ARG A O 1
ATOM 666 N N . PRO A 1 84 ? 18.819 -13.004 16.231 1.00 48.78 84 PRO A N 1
ATOM 667 C CA . PRO A 1 84 ? 17.821 -13.736 15.466 1.00 48.78 84 PRO A CA 1
ATOM 668 C C . PRO A 1 84 ? 17.188 -14.803 16.371 1.00 48.78 84 PRO A C 1
ATOM 670 O O . PRO A 1 84 ? 17.898 -15.543 17.056 1.00 48.78 84 PRO A O 1
ATOM 673 N N . CYS A 1 85 ? 15.857 -14.849 16.412 1.00 45.59 85 CYS A N 1
ATOM 674 C CA . CYS A 1 85 ? 15.122 -15.926 17.071 1.00 45.59 85 CYS A CA 1
ATOM 675 C C . CYS A 1 85 ? 15.138 -17.162 16.158 1.00 45.59 85 CYS A C 1
ATOM 677 O O . CYS A 1 85 ? 14.843 -17.036 14.970 1.00 45.59 85 CYS A O 1
ATOM 679 N N . ASN A 1 86 ? 15.517 -18.310 16.722 1.00 40.72 86 ASN A N 1
ATOM 680 C CA . ASN A 1 86 ? 15.538 -19.628 16.076 1.00 40.72 86 ASN A CA 1
ATOM 681 C C . ASN A 1 86 ? 14.210 -20.354 16.307 1.00 40.72 86 ASN A C 1
ATOM 683 O O . ASN A 1 86 ? 13.659 -20.171 17.419 1.00 40.72 86 ASN A O 1
#

Secondary structure (DSSP, 8-state):
---------EEEEEEEE-TTS-EEEEEEEEEESS---TTSPP-GGGEEEEEE--SPEEGGG--------TTTT--TT-SS--PPP-

Organism: Calicophoron daubneyi (NCBI:txid300641)

InterPro domains:
  IPR039050 GATA zinc finger domain-containing protein 1 [PTHR13340] (1-80)

Foldseek 3Di:
DPDDPADWDWDFPDWDADPVRFIWTWTFTWDFQDDDDSPDQDDCVRTDTDHTDPDTHGCVPDDDRDPPPPPVPPPPDDPDDDDDDD

Sequence (86 aa):
MDVEGGTYYAQIRGLAVDYKGDSCCVLTWLIPTCDHDESENFRPEDYILGMEEDVLRDIDCCTLVCRCPADYFRPLASPYFIRPCN